Protein AF-A0A7W4CXF9-F1 (afdb_monomer)

Solvent-accessible surface area (backbone atoms only — not comparable to full-atom values): 11452 Å² total; per-residue (Å²): 142,82,79,86,81,83,77,81,76,75,79,69,70,84,74,72,70,95,68,85,70,79,71,81,73,58,68,68,61,53,51,54,50,47,54,51,50,50,52,51,50,52,52,50,52,50,51,53,49,52,55,48,51,52,54,53,52,49,58,63,59,46,56,57,51,54,52,52,54,51,51,53,50,52,55,51,50,52,52,49,52,57,48,49,56,49,50,57,52,62,68,36,71,66,52,47,51,53,50,37,32,75,76,67,67,54,65,61,98,90,58,86,82,84,79,60,64,39,99,85,76,44,72,64,62,96,71,67,80,75,68,74,77,69,90,63,100,62,58,75,69,57,51,58,53,47,53,57,61,54,69,72,47,82,76,78,78,73,70,80,77,80,67,88,81,74,77,78,72,83,79,84,79,90,82,134

pLDDT: mean 70.38, std 14.03, range [43.97, 96.0]

Foldseek 3Di:
DDDDDDDDDPPVVVPPPPDPPPDPDPVVVVVVVVVVVVVVVVVVVVVVVVVVVVVVVVVVVVVVVVVVVVVVVVVVVVVVVVVVVVVVCVPPPVSVVVCCCLPVVDDDVPDDRDFDADPVRHTPDPDDPPPPPQPDPDDPVVSVVVVVVVVPDPPPCPDPPPPVPPPPDDDDDDDD

Structure (mmCIF, N/CA/C/O backbone):
data_AF-A0A7W4CXF9-F1
#
_entry.id   AF-A0A7W4CXF9-F1
#
loop_
_atom_site.group_PDB
_atom_site.id
_atom_site.type_symbol
_atom_site.label_atom_id
_atom_site.label_alt_id
_atom_site.label_comp_id
_atom_site.label_asym_id
_atom_site.label_entity_id
_atom_site.label_seq_id
_atom_site.pdbx_PDB_ins_code
_atom_site.Cartn_x
_atom_site.Cartn_y
_atom_site.Cartn_z
_atom_site.occupancy
_atom_site.B_iso_or_equiv
_atom_site.auth_seq_id
_atom_site.auth_comp_id
_atom_site.auth_asym_id
_atom_site.auth_atom_id
_atom_site.pdbx_PDB_model_num
ATOM 1 N N . MET A 1 1 ? 62.526 65.879 -55.437 1.00 50.28 1 MET A N 1
ATOM 2 C CA . MET A 1 1 ? 62.650 65.053 -56.658 1.00 50.28 1 MET A CA 1
ATOM 3 C C . MET A 1 1 ? 62.923 63.615 -56.250 1.00 50.28 1 MET A C 1
ATOM 5 O O . MET A 1 1 ? 64.025 63.361 -55.798 1.00 50.28 1 MET A O 1
ATOM 9 N N . GLN A 1 2 ? 61.946 62.714 -56.376 1.00 49.94 2 GLN A N 1
ATOM 10 C CA . GLN A 1 2 ? 62.121 61.313 -56.802 1.00 49.94 2 GLN A CA 1
ATOM 11 C C . GLN A 1 2 ? 60.756 60.624 -56.716 1.00 49.94 2 GLN A C 1
ATOM 13 O O . GLN A 1 2 ? 60.152 60.541 -55.652 1.00 49.94 2 GLN A O 1
ATOM 18 N N . ARG A 1 3 ? 60.231 60.215 -57.873 1.00 56.50 3 ARG A N 1
ATOM 19 C CA . ARG A 1 3 ? 59.033 59.379 -57.968 1.00 56.50 3 ARG A CA 1
ATOM 20 C C . ARG A 1 3 ? 59.459 57.933 -57.683 1.00 56.50 3 ARG A C 1
ATOM 22 O O . ARG A 1 3 ? 60.420 57.501 -58.321 1.00 56.50 3 ARG A O 1
ATOM 29 N N . PRO A 1 4 ? 58.785 57.178 -56.801 1.00 59.25 4 PRO A N 1
ATOM 30 C CA . PRO A 1 4 ? 59.005 55.743 -56.725 1.00 59.25 4 PRO A CA 1
ATOM 31 C C . PRO A 1 4 ? 58.493 55.098 -58.018 1.00 59.25 4 PRO A C 1
ATOM 33 O O . PRO A 1 4 ? 57.372 55.337 -58.470 1.00 59.25 4 PRO A O 1
ATOM 36 N N . ARG A 1 5 ? 59.384 54.341 -58.653 1.00 62.62 5 ARG A N 1
ATOM 37 C CA . ARG A 1 5 ? 59.132 53.533 -59.842 1.00 62.62 5 ARG A CA 1
ATOM 38 C C . ARG A 1 5 ? 58.214 52.379 -59.440 1.00 62.62 5 ARG A C 1
ATOM 40 O O . ARG A 1 5 ? 58.549 51.629 -58.533 1.00 62.62 5 ARG A O 1
ATOM 47 N N . VAL A 1 6 ? 57.062 52.278 -60.095 1.00 63.59 6 VAL A N 1
ATOM 48 C CA . VAL A 1 6 ? 56.124 51.163 -59.934 1.00 63.59 6 VAL A CA 1
ATOM 49 C C . VAL A 1 6 ? 56.678 49.987 -60.736 1.00 63.59 6 VAL A C 1
ATOM 51 O O . VAL A 1 6 ? 56.870 50.095 -61.947 1.00 63.59 6 VAL A O 1
ATOM 54 N N . GLU A 1 7 ? 57.006 48.910 -60.038 1.00 70.50 7 GLU A N 1
ATOM 55 C CA . GLU A 1 7 ? 57.426 47.625 -60.596 1.00 70.50 7 GLU A CA 1
ATOM 56 C C . GLU A 1 7 ? 56.169 46.859 -61.050 1.00 70.50 7 GLU A C 1
ATOM 58 O O . GLU A 1 7 ? 55.216 46.771 -60.270 1.00 70.50 7 GLU A O 1
ATOM 63 N N . PRO A 1 8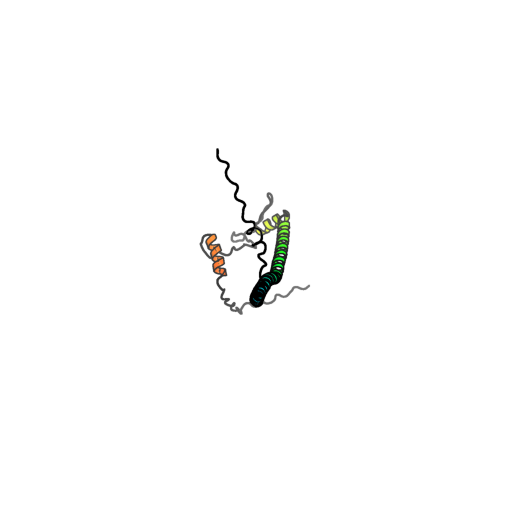 ? 56.089 46.341 -62.289 1.00 67.31 8 PRO A N 1
ATOM 64 C CA . PRO A 1 8 ? 54.993 45.460 -62.667 1.00 67.31 8 PRO A CA 1
ATOM 65 C C . PRO A 1 8 ? 55.194 44.077 -62.030 1.00 67.31 8 PRO A C 1
ATOM 67 O O . PRO A 1 8 ? 56.249 43.461 -62.187 1.00 67.31 8 PRO A O 1
ATOM 70 N N . LEU A 1 9 ? 54.173 43.6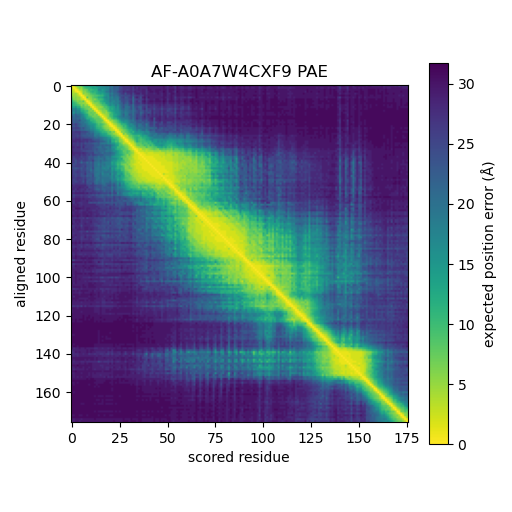06 -61.306 1.00 67.06 9 LEU A N 1
ATOM 71 C CA . LEU A 1 9 ? 54.086 42.243 -60.778 1.00 67.06 9 LEU A CA 1
ATOM 72 C C . LEU A 1 9 ? 54.233 41.220 -61.922 1.00 67.06 9 LEU A C 1
ATOM 74 O O . LEU A 1 9 ? 53.667 41.432 -62.993 1.00 67.06 9 LEU A O 1
ATOM 78 N N . PRO A 1 10 ? 54.931 40.093 -61.714 1.00 63.75 10 PRO A N 1
ATOM 79 C CA . PRO A 1 10 ? 54.904 38.993 -62.664 1.00 63.75 10 PRO A CA 1
ATOM 80 C C . PRO A 1 10 ? 53.506 38.356 -62.690 1.00 63.75 10 PRO A C 1
ATOM 82 O O . PRO A 1 10 ? 53.074 37.714 -61.733 1.00 63.75 10 PRO A O 1
ATOM 85 N N . ASP A 1 11 ? 52.821 38.466 -63.828 1.00 58.62 11 ASP A N 1
ATOM 86 C CA . ASP A 1 11 ? 51.498 37.873 -64.103 1.00 58.62 11 ASP A CA 1
ATOM 87 C C . ASP A 1 11 ? 51.491 36.325 -64.095 1.00 58.62 11 ASP A C 1
ATOM 89 O O . ASP A 1 11 ? 50.481 35.679 -64.388 1.00 58.62 11 ASP A O 1
ATOM 93 N N . THR A 1 12 ? 52.626 35.704 -63.777 1.00 55.69 12 THR A N 1
ATOM 94 C CA . THR A 1 12 ? 52.845 34.258 -63.845 1.00 55.69 12 THR A CA 1
ATOM 95 C C . THR A 1 12 ? 52.386 33.519 -62.587 1.00 55.69 12 THR A C 1
ATOM 97 O O . THR A 1 12 ? 52.139 32.317 -62.650 1.00 55.69 12 THR A O 1
ATOM 100 N N . GLU A 1 13 ? 52.204 34.208 -61.458 1.00 54.50 13 GLU A N 1
ATOM 101 C CA . GLU A 1 13 ? 51.754 33.555 -60.217 1.00 54.50 13 GLU A CA 1
ATOM 102 C C . GLU A 1 13 ? 50.224 33.429 -60.128 1.00 54.50 13 GLU A C 1
ATOM 104 O O . GLU A 1 13 ? 49.706 32.542 -59.451 1.00 54.50 13 GLU A O 1
ATOM 109 N N . ALA A 1 14 ? 49.474 34.238 -60.885 1.00 55.72 14 ALA A N 1
ATOM 110 C CA . ALA A 1 14 ? 48.012 34.270 -60.810 1.00 55.72 14 ALA A CA 1
ATOM 111 C C . ALA A 1 14 ? 47.298 33.137 -61.580 1.00 55.72 14 ALA A C 1
ATOM 113 O O . ALA A 1 14 ? 46.085 32.981 -61.446 1.00 55.72 14 ALA A O 1
ATOM 114 N N . LYS A 1 15 ? 48.009 32.327 -62.380 1.00 55.50 15 LYS A N 1
ATOM 115 C CA . LYS A 1 15 ? 47.400 31.234 -63.173 1.00 55.50 15 LYS A CA 1
ATOM 116 C C . LYS A 1 15 ? 47.829 29.819 -62.780 1.00 55.50 15 LYS A C 1
ATOM 118 O O . LYS A 1 15 ? 47.328 28.868 -63.371 1.00 55.50 15 LYS A O 1
ATOM 123 N N . ALA A 1 16 ? 48.710 29.653 -61.793 1.00 57.25 16 ALA A N 1
ATOM 124 C CA . ALA A 1 16 ? 49.376 28.370 -61.551 1.00 57.25 16 ALA A CA 1
ATOM 125 C C . ALA A 1 16 ? 48.896 27.557 -60.330 1.00 57.25 16 ALA A C 1
ATOM 127 O O . ALA A 1 16 ? 49.413 26.463 -60.130 1.00 57.25 16 ALA A O 1
ATOM 128 N N . ALA A 1 17 ? 47.928 28.007 -59.521 1.00 52.03 17 ALA A N 1
ATOM 129 C CA . ALA A 1 17 ? 47.516 27.213 -58.345 1.00 52.03 17 ALA A CA 1
ATOM 130 C C . ALA A 1 17 ? 46.015 27.210 -58.002 1.00 52.03 17 ALA A C 1
ATOM 132 O O . ALA A 1 17 ? 45.620 26.628 -56.991 1.00 52.03 17 ALA A O 1
ATOM 133 N N . LEU A 1 18 ? 45.155 27.780 -58.852 1.00 59.31 18 LEU A N 1
ATOM 134 C CA . LEU A 1 18 ? 43.719 27.477 -58.835 1.00 59.31 18 LEU A CA 1
ATOM 135 C C . LEU A 1 18 ? 43.474 26.119 -59.513 1.00 59.31 18 LEU A C 1
ATOM 137 O O . LEU A 1 18 ? 43.062 26.081 -60.662 1.00 59.31 18 LEU A O 1
ATOM 141 N N . ASP A 1 19 ? 43.792 25.026 -58.816 1.00 62.03 19 ASP A N 1
ATOM 142 C CA . ASP A 1 19 ? 43.036 23.760 -58.833 1.00 62.03 19 ASP A CA 1
ATOM 143 C C . ASP A 1 19 ? 43.779 22.701 -57.993 1.00 62.03 19 ASP A C 1
ATOM 145 O O . ASP A 1 19 ? 44.586 21.926 -58.518 1.00 62.03 19 ASP A O 1
ATOM 149 N N . PRO A 1 20 ? 43.519 22.568 -56.682 1.00 60.41 20 PRO A N 1
ATOM 150 C CA . PRO A 1 20 ? 43.751 21.292 -56.034 1.00 60.41 20 PRO A CA 1
ATOM 151 C C . PRO A 1 20 ? 42.617 20.358 -56.468 1.00 60.41 20 PRO A C 1
ATOM 153 O O . PRO A 1 20 ? 41.659 20.146 -55.729 1.00 60.41 20 PRO A O 1
ATOM 156 N N . LYS A 1 21 ? 42.700 19.789 -57.677 1.00 62.78 21 LYS A N 1
ATOM 157 C CA . LYS A 1 21 ? 41.840 18.661 -58.045 1.00 62.78 21 LYS A CA 1
ATOM 158 C C . LYS A 1 21 ? 42.163 17.537 -57.059 1.00 62.78 21 LYS A C 1
ATOM 160 O O . LYS A 1 21 ? 43.287 17.031 -57.104 1.00 62.78 21 LYS A O 1
ATOM 165 N N . PRO A 1 22 ? 41.247 17.128 -56.159 1.00 62.00 22 PRO A N 1
ATOM 166 C CA . PRO A 1 22 ? 41.538 16.016 -55.275 1.00 62.00 22 PRO A CA 1
ATOM 167 C C . PRO A 1 22 ? 41.744 14.792 -56.164 1.00 62.00 22 PRO A C 1
ATOM 169 O O . PRO A 1 22 ? 40.830 14.352 -56.868 1.00 62.00 22 PRO A O 1
ATOM 172 N N . GLY A 1 23 ? 42.976 14.285 -56.189 1.00 68.69 23 GLY A N 1
ATOM 173 C CA . GLY A 1 23 ? 43.296 13.063 -56.908 1.00 68.69 23 GLY A CA 1
ATOM 174 C C . GLY A 1 23 ? 42.334 11.960 -56.459 1.00 68.69 23 GLY A C 1
ATOM 175 O O . GLY A 1 23 ? 42.036 11.863 -55.263 1.00 68.69 23 GLY A O 1
ATOM 176 N N . PRO A 1 24 ? 41.789 11.145 -57.378 1.00 64.75 24 PRO A N 1
ATOM 177 C CA . PRO A 1 24 ? 40.937 10.038 -56.986 1.00 64.75 24 PRO A CA 1
ATOM 178 C C . PRO A 1 24 ? 41.747 9.125 -56.068 1.00 64.75 24 PRO A C 1
ATOM 180 O O . PRO A 1 24 ? 42.746 8.540 -56.484 1.00 64.75 24 PRO A O 1
ATOM 183 N N . LEU A 1 25 ? 41.320 9.044 -54.806 1.00 63.12 25 LEU A N 1
ATOM 184 C CA . LEU A 1 25 ? 41.929 8.172 -53.809 1.00 63.12 25 LEU A CA 1
ATOM 185 C C . LEU A 1 25 ? 42.092 6.764 -54.408 1.00 63.12 25 LEU A C 1
ATOM 187 O O . LEU A 1 25 ? 41.139 6.259 -55.022 1.00 63.12 25 LEU A O 1
ATOM 191 N N . PRO A 1 26 ? 43.260 6.119 -54.248 1.00 67.25 26 PRO A N 1
ATOM 192 C CA . PRO A 1 26 ? 43.494 4.792 -54.794 1.00 67.25 26 PRO A CA 1
ATOM 193 C C . PRO A 1 26 ? 42.403 3.843 -54.287 1.00 67.25 26 PRO A C 1
ATOM 195 O O . PRO A 1 26 ? 42.086 3.815 -53.097 1.00 67.25 26 PRO A O 1
ATOM 198 N N . ARG A 1 27 ? 41.794 3.070 -55.196 1.00 60.72 27 ARG A N 1
ATOM 199 C CA . ARG A 1 27 ? 40.633 2.201 -54.904 1.00 60.72 27 ARG A CA 1
ATOM 200 C C . ARG A 1 27 ? 40.867 1.259 -53.710 1.00 60.72 27 ARG A C 1
ATOM 202 O O . ARG A 1 27 ? 39.919 0.952 -52.993 1.00 60.72 27 ARG A O 1
ATOM 209 N N . ALA A 1 28 ? 42.120 0.891 -53.441 1.00 60.31 28 ALA A N 1
ATOM 210 C CA . ALA A 1 28 ? 42.521 0.116 -52.268 1.00 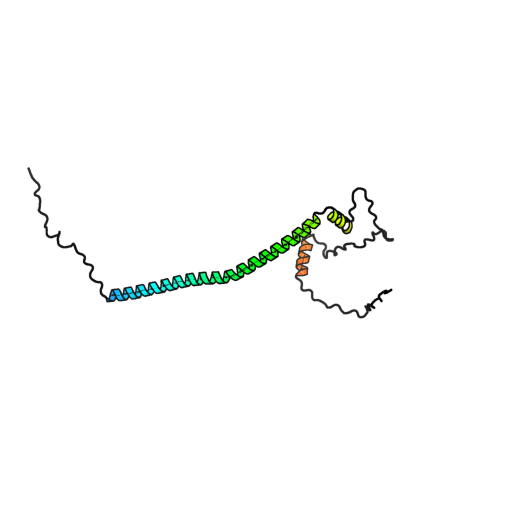60.31 28 ALA A CA 1
ATOM 211 C C . ALA A 1 28 ? 42.214 0.821 -50.926 1.00 60.31 28 ALA A C 1
ATOM 213 O O . ALA A 1 28 ? 41.713 0.183 -50.005 1.00 60.31 28 ALA A O 1
ATOM 214 N N . GLN A 1 29 ? 42.404 2.144 -50.819 1.00 59.03 29 GLN A N 1
ATOM 215 C CA . GLN A 1 29 ? 42.057 2.920 -49.614 1.00 59.03 29 GLN A CA 1
ATOM 216 C C . GLN A 1 29 ? 40.536 3.070 -49.429 1.00 59.03 29 GLN A C 1
ATOM 218 O O . GLN A 1 29 ? 40.041 3.148 -48.301 1.00 59.03 29 GLN A O 1
ATOM 223 N N . ARG A 1 30 ? 39.760 3.055 -50.523 1.00 57.72 30 ARG A N 1
ATOM 224 C CA . ARG A 1 30 ? 38.289 3.012 -50.448 1.00 57.72 30 ARG A CA 1
ATOM 225 C C . ARG A 1 30 ? 37.776 1.664 -49.945 1.00 57.72 30 ARG A C 1
ATOM 227 O O . ARG A 1 30 ? 36.823 1.650 -49.180 1.00 57.72 30 ARG A O 1
ATOM 234 N N . ALA A 1 31 ? 38.415 0.555 -50.318 1.00 60.00 31 ALA A N 1
ATOM 235 C CA . ALA A 1 31 ? 38.056 -0.768 -49.805 1.00 60.00 31 ALA A CA 1
ATOM 236 C C . ALA A 1 31 ? 38.363 -0.899 -48.302 1.00 60.00 31 ALA A C 1
ATOM 238 O O . ALA A 1 31 ? 37.505 -1.332 -47.545 1.00 60.00 31 ALA A O 1
ATOM 239 N N . LEU A 1 32 ? 39.529 -0.423 -47.849 1.00 63.00 32 LEU A N 1
ATOM 240 C CA . LEU A 1 32 ? 39.882 -0.380 -46.420 1.00 63.00 32 LEU A CA 1
ATOM 241 C C . LEU A 1 32 ? 38.924 0.501 -45.602 1.00 63.00 32 LEU A C 1
ATOM 243 O O . LEU A 1 32 ? 38.476 0.099 -44.529 1.00 63.00 32 LEU A O 1
ATOM 247 N N . SER A 1 33 ? 38.549 1.675 -46.120 1.00 66.88 33 SER A N 1
ATOM 248 C CA . SER A 1 33 ? 37.562 2.538 -45.454 1.00 66.88 33 SER A CA 1
ATOM 249 C C . SER A 1 33 ? 36.135 1.987 -45.530 1.00 66.88 33 SER A C 1
ATOM 251 O O . SER A 1 33 ? 35.353 2.237 -44.617 1.00 66.88 33 SER A O 1
ATOM 253 N N . ALA A 1 34 ? 35.788 1.200 -46.553 1.00 74.25 34 ALA A N 1
ATOM 254 C CA . ALA A 1 34 ? 34.517 0.482 -46.620 1.00 74.25 34 ALA A CA 1
ATOM 255 C C . ALA A 1 34 ? 34.444 -0.638 -45.571 1.00 74.25 34 ALA A C 1
ATOM 257 O O . ALA A 1 34 ? 33.444 -0.720 -44.862 1.00 74.25 34 ALA A O 1
ATOM 258 N N . THR A 1 35 ? 35.506 -1.433 -45.397 1.00 82.81 35 THR A N 1
ATOM 259 C CA . THR A 1 35 ? 35.583 -2.458 -44.341 1.00 82.81 35 THR A CA 1
ATOM 260 C C . THR A 1 35 ? 35.525 -1.829 -42.948 1.00 82.81 35 THR A C 1
ATOM 262 O O . THR A 1 35 ? 34.804 -2.317 -42.082 1.00 82.81 35 THR A O 1
ATOM 265 N N . TRP A 1 36 ? 36.206 -0.696 -42.741 1.00 85.12 36 TRP A N 1
ATOM 266 C CA . TRP A 1 36 ? 36.144 0.056 -41.483 1.00 85.12 36 TRP A CA 1
ATOM 267 C C . TRP A 1 36 ? 34.749 0.639 -41.210 1.00 85.12 36 TRP A C 1
ATOM 269 O O . TRP A 1 36 ? 34.238 0.545 -40.098 1.00 85.12 36 TRP A O 1
ATOM 279 N N . ARG A 1 37 ? 34.085 1.193 -42.233 1.00 87.81 37 ARG A N 1
ATOM 280 C CA . ARG A 1 37 ? 32.699 1.679 -42.129 1.00 87.81 37 ARG A CA 1
ATOM 281 C C . ARG A 1 37 ? 31.720 0.551 -41.828 1.00 87.81 37 ARG A C 1
ATOM 283 O O . ARG A 1 37 ? 30.840 0.753 -41.003 1.00 87.81 37 ARG A O 1
ATOM 290 N N . LEU A 1 38 ? 31.884 -0.615 -42.453 1.00 92.44 38 LEU A N 1
ATOM 291 C CA . LEU A 1 38 ? 31.071 -1.800 -42.180 1.00 92.44 38 LEU A CA 1
ATOM 292 C C . LEU A 1 38 ? 31.254 -2.267 -40.731 1.00 92.44 38 LEU A C 1
ATOM 294 O O . LEU A 1 38 ? 30.266 -2.535 -40.055 1.00 92.44 38 LEU A O 1
ATOM 298 N N . ALA A 1 39 ? 32.497 -2.299 -40.240 1.00 93.25 39 ALA A N 1
ATOM 299 C CA . ALA A 1 39 ? 32.800 -2.649 -38.855 1.00 93.25 39 ALA A CA 1
ATOM 300 C C . ALA A 1 39 ? 32.135 -1.679 -37.865 1.00 93.25 39 ALA A C 1
ATOM 302 O O . ALA A 1 39 ? 31.476 -2.125 -36.928 1.00 93.25 39 ALA A O 1
ATOM 303 N N . ILE A 1 40 ? 32.222 -0.365 -38.107 1.00 92.75 40 ILE A N 1
ATOM 304 C CA . ILE A 1 40 ? 31.519 0.642 -37.295 1.00 92.75 40 ILE A CA 1
ATOM 305 C C . ILE A 1 40 ? 30.004 0.417 -37.343 1.00 92.75 40 ILE A C 1
ATOM 307 O O . ILE A 1 40 ? 29.358 0.439 -36.301 1.00 92.75 40 ILE A O 1
ATOM 311 N N . LEU A 1 41 ? 29.431 0.174 -38.524 1.00 95.50 41 LEU A N 1
ATOM 312 C CA . LEU A 1 41 ? 27.993 -0.063 -38.683 1.00 95.50 41 LEU A CA 1
ATOM 313 C C . LEU A 1 41 ? 27.534 -1.277 -37.868 1.00 95.50 41 LEU A C 1
ATOM 315 O O . LEU A 1 41 ? 26.517 -1.209 -37.187 1.00 95.50 41 LEU A O 1
ATOM 319 N N . LEU A 1 42 ? 28.315 -2.357 -37.886 1.00 95.81 42 LEU A N 1
ATOM 320 C CA . LEU A 1 42 ? 28.040 -3.568 -37.117 1.00 95.81 42 LEU A CA 1
ATOM 321 C C . LEU A 1 42 ? 28.078 -3.297 -35.608 1.00 95.81 42 LEU A C 1
ATOM 323 O O . LEU A 1 42 ? 27.178 -3.721 -34.890 1.00 95.81 42 LEU A O 1
ATOM 327 N N . VAL A 1 43 ? 29.070 -2.536 -35.138 1.00 95.44 43 VAL A N 1
ATOM 328 C CA . VAL A 1 43 ? 29.166 -2.118 -33.730 1.00 95.44 43 VAL A CA 1
ATOM 329 C C . VAL A 1 43 ? 27.985 -1.232 -33.333 1.00 95.44 43 VAL A C 1
ATOM 331 O O . VAL A 1 43 ? 27.419 -1.425 -32.261 1.00 95.44 43 VAL A O 1
ATOM 334 N N . VAL A 1 44 ? 27.567 -0.300 -34.192 1.00 95.62 44 VAL A N 1
ATOM 335 C CA . VAL A 1 44 ? 26.403 0.564 -33.938 1.00 95.62 44 VAL A CA 1
ATOM 336 C C . VAL A 1 44 ? 25.121 -0.263 -33.864 1.00 95.62 44 VAL A C 1
ATOM 338 O O . VAL A 1 44 ? 24.360 -0.109 -32.915 1.00 95.62 44 VAL A O 1
ATOM 341 N N . VAL A 1 45 ? 24.894 -1.175 -34.814 1.00 96.00 45 VAL A N 1
ATOM 342 C CA . VAL A 1 45 ? 23.722 -2.066 -34.811 1.00 96.00 45 VAL A CA 1
ATOM 343 C C . VAL A 1 45 ? 23.724 -2.967 -33.576 1.00 96.00 45 VAL A C 1
ATOM 345 O O . VAL A 1 45 ? 22.689 -3.106 -32.928 1.00 96.00 45 VAL A O 1
ATOM 348 N N . ALA A 1 46 ? 24.877 -3.525 -33.201 1.00 94.19 46 ALA A N 1
ATOM 349 C CA . ALA A 1 46 ? 25.017 -4.310 -31.979 1.00 94.19 46 ALA A CA 1
ATOM 350 C C . ALA A 1 46 ? 24.736 -3.466 -30.723 1.00 94.19 46 ALA A C 1
ATOM 352 O O . ALA A 1 46 ? 24.027 -3.920 -29.828 1.00 94.19 46 ALA A O 1
ATOM 353 N N . GLY A 1 47 ? 25.220 -2.222 -30.675 1.00 95.25 47 GLY A N 1
ATOM 354 C CA . GLY A 1 47 ? 24.947 -1.280 -29.590 1.00 95.25 47 GLY A CA 1
ATOM 355 C C . GLY A 1 47 ? 23.460 -0.946 -29.460 1.00 95.25 47 GLY A C 1
ATOM 356 O O . GLY A 1 47 ? 22.899 -1.054 -28.372 1.00 95.25 47 GLY A O 1
ATOM 357 N N . VAL A 1 48 ? 22.791 -0.618 -30.571 1.00 94.88 48 VAL A N 1
ATOM 358 C CA . VAL A 1 48 ? 21.336 -0.381 -30.599 1.00 94.88 48 VAL A CA 1
ATOM 359 C C . VAL A 1 48 ? 20.575 -1.636 -30.171 1.00 94.88 48 VAL A C 1
ATOM 361 O O . VAL A 1 48 ? 19.643 -1.543 -29.374 1.00 94.88 48 VAL A O 1
ATOM 364 N N . GLY A 1 49 ? 21.000 -2.811 -30.639 1.00 93.62 49 GLY A N 1
ATOM 365 C CA . GLY A 1 49 ? 20.431 -4.096 -30.247 1.00 93.62 49 GLY A CA 1
ATOM 366 C C . GLY A 1 49 ? 20.541 -4.360 -28.745 1.00 93.62 49 GLY A C 1
ATOM 367 O O . GLY A 1 49 ? 19.561 -4.776 -28.139 1.00 93.62 49 GLY A O 1
ATOM 368 N N . LEU A 1 50 ? 21.686 -4.063 -28.122 1.00 91.69 50 LEU A N 1
ATOM 369 C CA . LEU A 1 50 ? 21.879 -4.204 -26.673 1.00 91.69 50 LEU A CA 1
ATOM 370 C C . LEU A 1 50 ? 21.001 -3.235 -25.869 1.00 91.69 50 LEU A C 1
ATOM 372 O O . LEU A 1 50 ? 20.414 -3.639 -24.865 1.00 91.69 50 LEU A O 1
ATOM 376 N N . VAL A 1 51 ? 20.861 -1.985 -26.322 1.00 89.56 51 VAL A N 1
ATOM 377 C CA . VAL A 1 51 ? 19.973 -0.992 -25.689 1.00 89.56 51 VAL A CA 1
ATOM 378 C C . VAL A 1 51 ? 18.510 -1.439 -25.771 1.00 89.56 51 VAL A C 1
ATOM 380 O O . VAL A 1 51 ? 17.802 -1.422 -24.761 1.00 89.56 51 VAL A O 1
ATOM 383 N N . LEU A 1 52 ? 18.063 -1.907 -26.941 1.00 85.25 52 LEU A N 1
ATOM 384 C CA . LEU A 1 52 ? 16.713 -2.448 -27.117 1.00 85.25 52 LEU A CA 1
ATOM 385 C C . LEU A 1 52 ? 16.500 -3.734 -26.315 1.00 85.25 52 LEU A C 1
ATOM 387 O O . LEU A 1 52 ? 15.461 -3.881 -25.685 1.00 85.25 52 LEU A O 1
ATOM 391 N N . ALA A 1 53 ? 17.472 -4.646 -26.291 1.00 82.56 53 ALA A N 1
ATOM 392 C CA . ALA A 1 53 ? 17.387 -5.888 -25.528 1.00 82.56 53 ALA A CA 1
ATOM 393 C C . ALA A 1 53 ? 17.262 -5.619 -24.022 1.00 82.56 53 ALA A C 1
ATOM 395 O O . ALA A 1 53 ? 16.461 -6.265 -23.345 1.00 82.56 53 ALA A O 1
ATOM 396 N N . HIS A 1 54 ? 18.000 -4.636 -23.497 1.00 78.44 54 HIS A N 1
ATOM 397 C CA . HIS A 1 54 ? 17.855 -4.204 -22.110 1.00 78.44 54 HIS A CA 1
ATOM 398 C C . HIS A 1 54 ? 16.462 -3.610 -21.846 1.00 78.44 54 HIS A C 1
ATOM 400 O O . HIS A 1 54 ? 15.797 -4.015 -20.895 1.00 78.44 54 HIS A O 1
ATOM 406 N N . SER A 1 55 ? 15.981 -2.721 -22.719 1.00 75.69 55 SER A N 1
ATOM 407 C CA . SER A 1 55 ? 14.656 -2.098 -22.591 1.00 75.69 55 SER A CA 1
ATOM 408 C C . SER A 1 55 ? 13.508 -3.115 -22.666 1.00 75.69 55 SER A C 1
ATOM 410 O O . SER A 1 55 ? 12.608 -3.098 -21.827 1.00 75.69 55 SER A O 1
ATOM 412 N N . LEU A 1 56 ? 13.577 -4.064 -23.603 1.00 67.62 56 LEU A N 1
ATOM 413 C CA . LEU A 1 56 ? 12.606 -5.151 -23.734 1.00 67.62 56 LEU A CA 1
ATOM 414 C C . LEU A 1 56 ? 12.609 -6.056 -22.495 1.00 67.62 56 LEU A C 1
ATOM 416 O O . LEU A 1 56 ? 11.545 -6.442 -22.018 1.00 67.62 56 LEU A O 1
ATOM 420 N N . ARG A 1 57 ? 13.786 -6.356 -21.925 1.00 69.50 57 ARG A N 1
ATOM 421 C CA . ARG A 1 57 ? 13.900 -7.156 -20.694 1.00 69.50 57 ARG A CA 1
ATOM 422 C C . ARG A 1 57 ? 13.225 -6.478 -19.497 1.00 69.50 57 ARG A C 1
ATOM 424 O O . ARG A 1 57 ? 12.560 -7.163 -18.724 1.00 69.50 57 ARG A O 1
ATOM 431 N N . VAL A 1 58 ? 13.362 -5.157 -19.360 1.00 62.66 58 VAL A N 1
ATOM 432 C CA . VAL A 1 58 ? 12.681 -4.375 -18.310 1.00 62.66 58 VAL A CA 1
ATOM 433 C C . VAL A 1 58 ? 11.162 -4.419 -18.492 1.00 62.66 58 VAL A C 1
ATOM 435 O O . VAL A 1 58 ? 10.435 -4.602 -17.519 1.00 62.66 58 VAL A O 1
ATOM 438 N N . TYR A 1 59 ? 10.683 -4.355 -19.736 1.00 61.59 59 TYR A N 1
ATOM 439 C CA . TYR A 1 59 ? 9.253 -4.401 -20.043 1.00 61.59 59 TYR A CA 1
ATOM 440 C C . TYR A 1 59 ? 8.596 -5.729 -19.625 1.00 61.59 59 TYR A C 1
ATOM 442 O O . TYR A 1 59 ? 7.494 -5.738 -19.078 1.00 61.59 59 TYR A O 1
ATOM 450 N N . PHE A 1 60 ? 9.288 -6.858 -19.821 1.00 61.56 60 PHE A N 1
ATOM 451 C CA . PHE A 1 60 ? 8.783 -8.165 -19.387 1.00 61.56 60 PHE A CA 1
ATOM 452 C C . PHE A 1 60 ? 8.850 -8.352 -17.863 1.00 61.56 60 PHE A C 1
ATOM 454 O O . PHE A 1 60 ? 7.914 -8.911 -17.289 1.00 61.56 60 PHE A O 1
ATOM 461 N N . ALA A 1 61 ? 9.889 -7.838 -17.195 1.00 60.47 61 ALA A N 1
ATOM 462 C CA . ALA A 1 61 ? 10.026 -7.920 -15.737 1.00 60.47 61 ALA A CA 1
ATOM 463 C C . ALA A 1 61 ? 8.995 -7.057 -14.979 1.00 60.47 61 ALA A C 1
ATOM 465 O O . ALA A 1 61 ? 8.477 -7.485 -13.950 1.00 60.47 61 ALA A O 1
ATOM 466 N N . GLN A 1 62 ? 8.620 -5.889 -15.515 1.00 53.91 62 GLN A N 1
ATOM 467 C CA . GLN A 1 62 ? 7.653 -4.989 -14.871 1.00 53.91 62 GLN A CA 1
ATOM 468 C C . GLN A 1 62 ? 6.214 -5.519 -14.856 1.00 53.91 62 GLN A C 1
ATOM 470 O O . GLN A 1 62 ? 5.418 -5.109 -14.015 1.00 53.91 62 GLN A O 1
ATOM 475 N N . SER A 1 63 ? 5.850 -6.434 -15.757 1.00 61.78 63 SER A N 1
ATOM 476 C CA . SER A 1 63 ? 4.475 -6.947 -15.826 1.00 61.78 63 SER A CA 1
ATOM 477 C C . SER A 1 63 ? 4.058 -7.725 -14.568 1.00 61.78 63 SER A C 1
ATOM 479 O O . SER A 1 63 ? 2.927 -7.583 -14.103 1.00 61.78 63 SER A O 1
ATOM 481 N N . GLN A 1 64 ? 4.983 -8.488 -13.977 1.00 58.78 64 GLN A N 1
ATOM 482 C CA . GLN A 1 64 ? 4.731 -9.241 -12.744 1.00 58.78 64 GLN A CA 1
ATOM 483 C C . GLN A 1 64 ? 4.729 -8.333 -11.513 1.00 58.78 64 GLN A C 1
ATOM 485 O O . GLN A 1 64 ? 3.903 -8.506 -10.622 1.00 58.78 64 GLN A O 1
ATOM 490 N N . GLU A 1 65 ? 5.593 -7.320 -11.498 1.00 60.94 65 GLU A N 1
ATOM 491 C CA . GLU A 1 65 ? 5.659 -6.340 -10.414 1.00 60.94 65 GLU A CA 1
ATOM 492 C C . GLU A 1 65 ? 4.391 -5.471 -10.365 1.00 60.94 65 GLU A C 1
ATOM 494 O O . GLU A 1 65 ? 3.834 -5.242 -9.296 1.00 60.94 65 GLU A O 1
ATOM 499 N N . ILE A 1 66 ? 3.842 -5.085 -11.524 1.00 68.44 66 ILE A N 1
ATOM 500 C CA . ILE A 1 66 ? 2.565 -4.358 -11.601 1.00 68.44 66 ILE A CA 1
ATOM 501 C C . ILE A 1 66 ? 1.399 -5.224 -11.106 1.00 68.44 66 ILE A C 1
ATOM 503 O O . ILE A 1 66 ? 0.496 -4.704 -10.450 1.00 68.44 66 ILE A O 1
ATOM 507 N N . ALA A 1 67 ? 1.391 -6.524 -11.412 1.00 71.00 67 ALA A N 1
ATOM 508 C CA . ALA A 1 67 ? 0.351 -7.432 -10.934 1.00 71.00 67 ALA A CA 1
ATOM 509 C C . ALA A 1 67 ? 0.420 -7.619 -9.409 1.00 71.00 67 ALA A C 1
ATOM 511 O O . ALA A 1 67 ? -0.609 -7.514 -8.742 1.00 71.00 67 ALA A O 1
ATOM 512 N N . ALA A 1 68 ? 1.623 -7.813 -8.862 1.00 71.69 68 ALA A N 1
ATOM 513 C CA . ALA A 1 68 ? 1.846 -7.937 -7.424 1.00 71.69 68 ALA A CA 1
ATOM 514 C C . ALA A 1 68 ? 1.447 -6.656 -6.669 1.00 71.69 68 ALA A C 1
ATOM 516 O O . ALA A 1 68 ? 0.641 -6.713 -5.746 1.00 71.69 68 ALA A O 1
ATOM 517 N N . VAL A 1 69 ? 1.901 -5.483 -7.126 1.00 76.38 69 VAL A N 1
ATOM 518 C CA . VAL A 1 69 ? 1.562 -4.194 -6.496 1.00 76.38 69 VAL A CA 1
ATOM 519 C C . VAL A 1 69 ? 0.057 -3.913 -6.556 1.00 76.38 69 VAL A C 1
ATOM 521 O O . VAL A 1 69 ? -0.516 -3.391 -5.603 1.00 76.38 69 VAL A O 1
ATOM 524 N N . ARG A 1 70 ? -0.624 -4.273 -7.651 1.00 76.75 70 ARG A N 1
ATOM 525 C CA . ARG A 1 70 ? -2.088 -4.130 -7.747 1.00 76.75 70 ARG A CA 1
ATOM 526 C C . ARG A 1 70 ? -2.830 -5.063 -6.790 1.00 76.75 70 ARG A C 1
ATOM 528 O O . ARG A 1 70 ? -3.829 -4.636 -6.217 1.00 76.75 70 ARG A O 1
ATOM 535 N N . ALA A 1 71 ? -2.353 -6.295 -6.614 1.00 80.12 71 ALA A N 1
ATOM 536 C CA . ALA A 1 71 ? -2.923 -7.231 -5.649 1.00 80.12 71 ALA A CA 1
ATOM 537 C C . ALA A 1 71 ? -2.767 -6.711 -4.210 1.00 80.12 71 ALA A C 1
ATOM 539 O O . ALA A 1 71 ? -3.732 -6.720 -3.450 1.00 80.12 71 ALA A O 1
ATOM 540 N N . ASP A 1 72 ? -1.601 -6.151 -3.875 1.00 75.69 72 ASP A N 1
ATOM 541 C CA . ASP A 1 72 ? -1.352 -5.539 -2.566 1.00 75.69 72 ASP A CA 1
ATOM 542 C C . ASP A 1 72 ? -2.262 -4.334 -2.296 1.00 75.69 72 ASP A C 1
ATOM 544 O O . ASP A 1 72 ? -2.743 -4.156 -1.176 1.00 75.69 72 ASP A O 1
ATOM 548 N N . ILE A 1 73 ? -2.523 -3.501 -3.310 1.00 85.81 73 ILE A N 1
ATOM 549 C CA . ILE A 1 73 ? -3.460 -2.373 -3.194 1.00 85.81 73 ILE A CA 1
ATOM 550 C C . ILE A 1 73 ? -4.875 -2.881 -2.904 1.00 85.81 73 ILE A C 1
ATOM 552 O O . ILE A 1 73 ? -5.525 -2.346 -2.009 1.00 85.81 73 ILE A O 1
ATOM 556 N N . ALA A 1 74 ? -5.341 -3.905 -3.624 1.00 86.56 74 ALA A N 1
ATOM 557 C CA . ALA A 1 74 ? -6.674 -4.468 -3.418 1.00 86.56 74 ALA A CA 1
ATOM 558 C C . ALA A 1 74 ? -6.834 -5.036 -1.998 1.00 86.56 74 ALA A C 1
ATOM 560 O O . ALA A 1 74 ? -7.795 -4.709 -1.306 1.00 86.56 74 ALA A O 1
ATOM 561 N N . LEU A 1 75 ? -5.842 -5.796 -1.527 1.00 88.38 75 LEU A N 1
ATOM 562 C CA . LEU A 1 75 ? -5.841 -6.390 -0.190 1.00 88.38 75 LEU A CA 1
ATOM 563 C C . LEU A 1 75 ? -5.824 -5.304 0.904 1.00 88.38 75 LEU A C 1
ATOM 565 O O . LEU A 1 75 ? -6.572 -5.367 1.877 1.00 88.38 75 LEU A O 1
ATOM 569 N N . LYS A 1 76 ? -5.019 -4.249 0.731 1.00 84.19 76 LYS A N 1
ATOM 570 C CA . LYS A 1 76 ? -4.994 -3.107 1.663 1.00 84.19 76 LYS A CA 1
ATOM 571 C C . LYS A 1 76 ? -6.316 -2.338 1.686 1.00 84.19 76 LYS A C 1
ATOM 573 O O . LYS A 1 76 ? -6.719 -1.884 2.751 1.00 84.19 76 LYS A O 1
ATOM 578 N N . GLN A 1 77 ? -6.981 -2.176 0.543 1.00 87.94 77 GLN A N 1
ATOM 579 C CA . GLN A 1 77 ? -8.286 -1.512 0.472 1.00 87.94 77 GLN A CA 1
ATOM 580 C C . GLN A 1 77 ? -9.373 -2.312 1.195 1.00 87.94 77 GLN A C 1
ATOM 582 O O . GLN A 1 77 ? -10.157 -1.721 1.932 1.00 87.94 77 GLN A O 1
ATOM 587 N N . GLU A 1 78 ? -9.377 -3.637 1.048 1.00 89.62 78 GLU A N 1
ATOM 588 C CA . GLU A 1 78 ? -10.286 -4.527 1.781 1.00 89.62 78 GLU A CA 1
ATOM 589 C C . GLU A 1 78 ? -10.078 -4.413 3.299 1.00 89.62 78 GLU A C 1
ATOM 591 O O . GLU A 1 78 ? -11.035 -4.218 4.045 1.00 89.62 78 GLU A O 1
ATOM 596 N N . GLN A 1 79 ? -8.822 -4.405 3.760 1.00 87.00 79 GLN A N 1
ATOM 597 C CA . GLN A 1 79 ? -8.517 -4.193 5.179 1.00 87.00 79 GLN A CA 1
ATOM 598 C C . GLN A 1 79 ? -9.019 -2.838 5.692 1.00 87.00 79 GLN A C 1
ATOM 600 O O . GLN A 1 79 ? -9.531 -2.759 6.806 1.00 87.00 79 GLN A O 1
ATOM 605 N N . ILE A 1 80 ? -8.864 -1.768 4.906 1.00 88.06 80 ILE A N 1
ATOM 606 C CA . ILE A 1 80 ? -9.352 -0.437 5.291 1.00 88.06 80 ILE A CA 1
ATOM 607 C C . ILE A 1 80 ? -10.874 -0.460 5.445 1.00 88.06 80 ILE A C 1
ATOM 609 O O . ILE A 1 80 ? -11.362 -0.004 6.475 1.00 88.06 80 ILE A O 1
ATOM 613 N N . ALA A 1 81 ? -11.602 -1.048 4.492 1.00 89.06 81 ALA A N 1
ATOM 614 C CA . ALA A 1 81 ? -13.059 -1.159 4.565 1.00 89.06 81 ALA A CA 1
ATOM 615 C C . ALA A 1 81 ? -13.512 -1.926 5.822 1.00 89.06 81 ALA A C 1
ATOM 617 O O . ALA A 1 81 ? -14.353 -1.445 6.579 1.00 89.06 81 ALA A O 1
ATOM 618 N N . ASP A 1 82 ? -12.875 -3.061 6.121 1.00 89.25 82 ASP A N 1
ATOM 619 C CA . ASP A 1 82 ? -13.153 -3.844 7.330 1.00 89.25 82 ASP A CA 1
ATOM 620 C C . ASP A 1 82 ? -12.902 -3.058 8.626 1.00 89.25 82 ASP A C 1
ATOM 622 O O . ASP A 1 82 ? -13.612 -3.223 9.629 1.00 89.25 82 ASP A O 1
ATOM 626 N N . LEU A 1 83 ? -11.839 -2.248 8.654 1.00 85.69 83 LEU A N 1
ATOM 627 C CA . LEU A 1 83 ? -11.495 -1.415 9.804 1.00 85.69 83 LEU A CA 1
ATOM 628 C C . LEU A 1 83 ? -12.464 -0.238 9.952 1.00 85.69 83 LEU A C 1
ATOM 630 O O . LEU A 1 83 ? -12.866 0.065 11.077 1.00 85.69 83 LEU A O 1
ATOM 634 N N . GLU A 1 84 ? -12.871 0.389 8.852 1.00 85.00 84 GLU A N 1
ATOM 635 C CA . GLU A 1 84 ? -13.875 1.454 8.834 1.00 85.00 84 GLU A CA 1
ATOM 636 C C . GLU A 1 84 ? -15.238 0.940 9.311 1.00 85.00 84 GLU A C 1
ATOM 638 O O . GLU A 1 84 ? -15.868 1.572 10.157 1.00 85.00 84 GLU A O 1
ATOM 643 N N . ASP A 1 85 ? -15.649 -0.258 8.894 1.00 87.25 85 ASP A N 1
ATOM 644 C CA . ASP A 1 85 ? -16.880 -0.903 9.364 1.00 87.25 85 ASP A CA 1
ATOM 645 C C . ASP A 1 85 ? -16.838 -1.246 10.854 1.00 87.25 85 ASP A C 1
ATOM 647 O O . ASP A 1 85 ? -17.847 -1.175 11.567 1.00 87.25 85 ASP A O 1
ATOM 651 N N . LYS A 1 86 ? -15.668 -1.632 11.371 1.00 80.81 86 LYS A N 1
ATOM 652 C CA . LYS A 1 86 ? -15.475 -1.780 12.819 1.00 80.81 86 LYS A CA 1
ATOM 653 C C . LYS A 1 86 ? -15.607 -0.420 13.491 1.00 80.81 86 LYS A C 1
ATOM 655 O O . LYS A 1 86 ? -16.370 -0.308 14.443 1.00 80.81 86 LYS A O 1
ATOM 660 N N . LEU A 1 87 ? -14.919 0.608 13.000 1.00 81.56 87 LEU A N 1
ATOM 661 C CA . LEU A 1 87 ? -14.934 1.943 13.596 1.00 81.56 87 LEU A CA 1
ATOM 662 C C . LEU A 1 87 ? -16.340 2.555 13.611 1.00 81.56 87 LEU A C 1
ATOM 664 O O . LEU A 1 87 ? -16.753 3.107 14.627 1.00 81.56 87 LEU A O 1
ATOM 668 N N . ASN A 1 88 ? -17.106 2.379 12.537 1.00 82.75 88 ASN A N 1
ATOM 669 C CA . ASN A 1 88 ? -18.501 2.801 12.460 1.00 82.75 88 ASN A CA 1
ATOM 670 C C . ASN A 1 88 ? -19.357 2.135 13.543 1.00 82.75 88 ASN A C 1
ATOM 672 O O . ASN A 1 88 ? -20.173 2.807 14.169 1.00 82.75 88 ASN A O 1
ATOM 676 N N . ARG A 1 89 ? -19.121 0.850 13.839 1.00 77.38 89 ARG A N 1
ATOM 677 C CA . ARG A 1 89 ? -19.775 0.163 14.966 1.00 77.38 89 ARG A CA 1
ATOM 678 C C . ARG A 1 89 ? -19.345 0.714 16.327 1.00 77.38 89 ARG A C 1
ATOM 680 O O . ARG A 1 89 ? -20.180 0.838 17.214 1.00 77.38 89 ARG A O 1
ATOM 687 N N . TRP A 1 90 ? -18.072 1.075 16.500 1.00 80.56 90 TRP A N 1
ATOM 688 C CA . TRP A 1 90 ? -17.579 1.701 17.737 1.00 80.56 90 TRP A CA 1
ATOM 689 C C . TRP A 1 90 ? -18.053 3.151 17.926 1.00 80.56 90 TRP A C 1
ATOM 691 O O . TRP A 1 90 ? -18.053 3.632 19.054 1.00 80.56 90 TRP A O 1
ATOM 701 N N . ASN A 1 91 ? -18.469 3.840 16.860 1.00 77.56 91 ASN A N 1
ATOM 702 C CA . ASN A 1 91 ? -19.010 5.200 16.936 1.00 77.56 91 ASN A CA 1
ATOM 703 C C . ASN A 1 91 ? -20.457 5.260 17.451 1.00 77.56 91 ASN A C 1
ATOM 705 O O . ASN A 1 91 ? -20.926 6.349 17.782 1.00 77.56 91 ASN A O 1
ATOM 709 N N . ASP A 1 92 ? -21.167 4.130 17.536 1.00 84.12 92 ASP A N 1
ATOM 710 C CA . ASP A 1 92 ? -22.499 4.096 18.136 1.00 84.12 92 ASP A CA 1
ATOM 711 C C . ASP A 1 92 ? -22.393 4.204 19.674 1.00 84.12 92 ASP A C 1
ATOM 713 O O . ASP A 1 92 ? -21.853 3.303 20.333 1.00 84.12 92 ASP A O 1
ATOM 717 N N . PRO A 1 93 ? -22.910 5.287 20.288 1.00 79.06 93 PRO A N 1
ATOM 718 C CA . PRO A 1 93 ? -22.830 5.477 21.729 1.00 79.06 93 PRO A CA 1
ATOM 719 C C . PRO A 1 93 ? -23.588 4.406 22.529 1.00 79.06 93 PRO A C 1
ATOM 721 O O . PRO A 1 93 ? -23.256 4.208 23.698 1.00 79.06 93 PRO A O 1
ATOM 724 N N . GLU A 1 94 ? -24.584 3.720 21.956 1.00 81.75 94 GLU A N 1
ATOM 725 C CA . GLU A 1 94 ? -25.257 2.581 22.604 1.00 81.75 94 GLU A CA 1
ATOM 726 C C . GLU A 1 94 ? -24.340 1.352 22.664 1.00 81.75 94 GLU A C 1
ATOM 728 O O . GLU A 1 94 ? -24.224 0.703 23.708 1.00 81.75 94 GLU A O 1
ATOM 733 N N . TYR A 1 95 ? -23.622 1.066 21.572 1.00 79.44 95 TYR A N 1
ATOM 734 C CA . TYR A 1 95 ? -22.685 -0.056 21.490 1.00 79.44 95 TYR A CA 1
ATOM 735 C C . TYR A 1 95 ? -21.537 0.095 22.497 1.00 79.44 95 TYR A C 1
ATOM 737 O O . TYR A 1 95 ? -21.214 -0.846 23.229 1.00 79.44 95 TYR A O 1
ATOM 745 N N . VAL A 1 96 ? -20.971 1.302 22.615 1.00 80.69 96 VAL A N 1
ATOM 746 C CA . VAL A 1 96 ? -19.925 1.603 23.607 1.00 80.69 96 VAL A CA 1
ATOM 747 C C . VAL A 1 96 ? -20.438 1.399 25.033 1.00 80.69 96 VAL A C 1
ATOM 749 O O . VAL A 1 96 ? -19.739 0.804 25.854 1.00 80.69 96 VAL A O 1
ATOM 752 N N . ARG A 1 97 ? -21.670 1.834 25.333 1.00 78.88 97 ARG A N 1
ATOM 753 C CA . ARG A 1 97 ? -22.287 1.653 26.657 1.00 78.88 97 ARG A CA 1
ATOM 754 C C . ARG A 1 97 ? -22.505 0.176 26.997 1.00 78.88 97 ARG A C 1
ATOM 756 O O . ARG A 1 97 ? -22.209 -0.232 28.121 1.00 78.88 97 ARG A O 1
ATOM 763 N N . ALA A 1 98 ? -22.933 -0.640 26.035 1.00 79.88 98 ALA A N 1
ATOM 764 C CA . ALA A 1 98 ? -23.100 -2.080 26.225 1.00 79.88 98 ALA A CA 1
ATOM 765 C C . ALA A 1 98 ? -21.761 -2.799 26.482 1.00 79.88 98 ALA A C 1
ATOM 767 O O . ALA A 1 98 ? -21.639 -3.558 27.446 1.00 79.88 98 ALA A O 1
ATOM 768 N N . VAL A 1 99 ? -20.729 -2.524 25.674 1.00 80.31 99 VAL A N 1
ATOM 769 C CA . VAL A 1 99 ? -19.398 -3.144 25.824 1.00 80.31 99 VAL A CA 1
ATOM 770 C C . VAL A 1 99 ? -18.730 -2.718 27.131 1.00 80.31 99 VAL A C 1
ATOM 772 O O . VAL A 1 99 ? -18.172 -3.559 27.836 1.00 80.31 99 VAL A O 1
ATOM 775 N N . ALA A 1 100 ? -18.826 -1.437 27.490 1.00 83.12 100 ALA A N 1
ATOM 776 C CA . ALA A 1 100 ? -18.326 -0.916 28.756 1.00 83.12 100 ALA A CA 1
ATOM 777 C C . ALA A 1 100 ? -18.983 -1.593 29.966 1.00 83.12 100 ALA A C 1
ATOM 779 O O . ALA A 1 100 ? -18.298 -1.928 30.931 1.00 83.12 100 ALA A O 1
ATOM 780 N N . ARG A 1 101 ? -20.295 -1.843 29.918 1.00 78.88 101 ARG A N 1
ATOM 781 C CA . ARG A 1 101 ? -20.992 -2.517 31.016 1.00 78.88 101 ARG A CA 1
ATOM 782 C C . ARG A 1 101 ? -20.542 -3.966 31.177 1.00 78.88 101 ARG A C 1
ATOM 784 O O . ARG A 1 101 ? -20.283 -4.395 32.294 1.00 78.88 101 ARG A O 1
ATOM 791 N N . VAL A 1 102 ? -20.412 -4.698 30.070 1.00 78.06 102 VAL A N 1
ATOM 792 C CA . VAL A 1 102 ? -20.034 -6.121 30.082 1.00 78.06 102 VAL A CA 1
ATOM 793 C C . VAL A 1 102 ? -18.564 -6.318 30.453 1.00 78.06 102 VAL A C 1
ATOM 795 O O . VAL A 1 102 ? -18.244 -7.225 31.212 1.00 78.06 102 VAL A 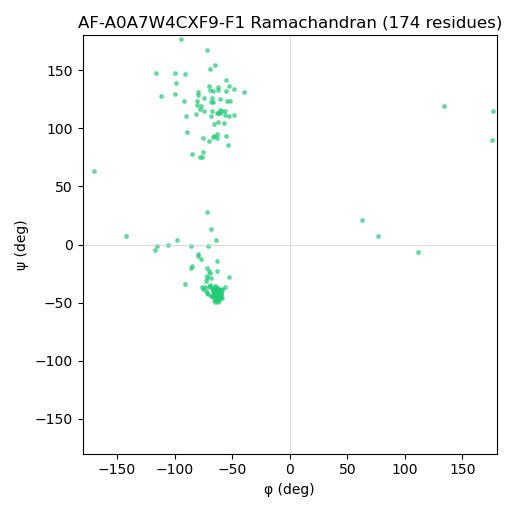O 1
ATOM 798 N N . ARG A 1 103 ? -17.659 -5.487 29.920 1.00 79.25 103 ARG A N 1
ATOM 799 C CA . ARG A 1 103 ? -16.207 -5.663 30.103 1.00 79.25 103 ARG A CA 1
ATOM 800 C C . ARG A 1 103 ? -15.639 -4.928 31.309 1.00 79.25 103 ARG A C 1
ATOM 802 O O . ARG A 1 103 ? -14.663 -5.396 31.879 1.00 79.25 103 ARG A O 1
ATOM 809 N N . LEU A 1 104 ? -16.187 -3.762 31.646 1.00 79.44 104 LEU A N 1
ATOM 810 C CA . LEU A 1 104 ? -15.625 -2.860 32.658 1.00 79.44 104 LEU A CA 1
ATOM 811 C C . LEU A 1 104 ? -16.556 -2.667 33.861 1.00 79.44 104 LEU A C 1
ATOM 813 O O . LEU A 1 104 ? -16.184 -1.975 34.805 1.00 79.44 104 LEU A O 1
ATOM 817 N N . GLY A 1 105 ? -17.771 -3.228 33.835 1.00 73.00 105 GLY A N 1
ATOM 818 C CA . GLY A 1 105 ? -18.762 -3.013 34.890 1.00 73.00 105 GLY A CA 1
ATOM 819 C C . GLY A 1 105 ? -19.208 -1.552 35.015 1.00 73.00 105 GLY A C 1
ATOM 820 O O . GLY A 1 105 ? -19.678 -1.147 36.078 1.00 73.00 105 GLY A O 1
ATOM 821 N N . TRP A 1 106 ? -19.038 -0.735 33.965 1.00 75.25 106 TRP A N 1
ATOM 822 C CA . TRP A 1 106 ? -19.410 0.680 34.008 1.00 75.25 106 TRP A CA 1
ATOM 823 C C . TRP A 1 106 ? -20.933 0.853 34.057 1.00 75.25 106 TRP A C 1
ATOM 825 O O . TRP A 1 106 ? -21.674 0.250 33.279 1.00 75.25 106 TRP A O 1
ATOM 835 N N . VAL A 1 107 ? -21.388 1.714 34.969 1.00 73.50 107 VAL A N 1
ATOM 836 C CA . VAL A 1 107 ? -22.793 2.098 35.154 1.00 73.50 107 VAL A CA 1
ATOM 837 C C . VAL A 1 107 ? -22.968 3.585 34.854 1.00 73.50 107 VAL A C 1
ATOM 839 O O . VAL A 1 107 ? -22.053 4.380 35.076 1.00 73.50 107 VAL A O 1
ATOM 842 N N . MET A 1 108 ? -24.133 3.971 34.331 1.00 74.31 108 MET A N 1
ATOM 843 C CA . MET A 1 108 ? -24.438 5.384 34.091 1.00 74.31 108 MET A CA 1
ATOM 844 C C . MET A 1 108 ? -24.614 6.134 35.425 1.00 74.31 108 MET A C 1
ATOM 846 O O . MET A 1 108 ? -25.058 5.529 36.406 1.00 74.31 108 MET A O 1
ATOM 850 N N . PRO A 1 109 ? -24.310 7.446 35.491 1.00 72.06 109 PRO A N 1
ATOM 851 C CA . PRO A 1 109 ? -24.582 8.251 36.680 1.00 72.06 109 PRO A CA 1
ATOM 852 C C . PRO A 1 109 ? -26.076 8.174 37.042 1.00 72.06 109 PRO A C 1
ATOM 854 O O . PRO A 1 109 ? -26.917 8.661 36.292 1.00 72.06 109 PRO A O 1
ATOM 857 N N . GLY A 1 110 ? -26.403 7.534 38.171 1.00 76.00 110 GLY A N 1
ATOM 858 C CA . GLY A 1 110 ? -27.784 7.306 38.628 1.00 76.00 110 GLY A CA 1
ATOM 859 C C . GLY A 1 110 ? -28.261 5.845 38.606 1.00 76.00 110 GLY A C 1
ATOM 860 O O . GLY A 1 110 ? -29.332 5.566 39.138 1.00 76.00 110 GLY A O 1
ATOM 861 N N . GLU A 1 111 ? -27.483 4.905 38.062 1.00 70.31 111 GLU A N 1
ATOM 862 C CA . GLU A 1 111 ? -27.785 3.467 38.112 1.00 70.31 111 GLU A CA 1
ATOM 863 C C . GLU A 1 111 ? -27.012 2.753 39.237 1.00 70.31 111 GLU A C 1
ATOM 865 O O . GLU A 1 111 ? -25.825 3.002 39.449 1.00 70.31 111 GLU A O 1
ATOM 870 N N . VAL A 1 112 ? -27.671 1.831 39.952 1.00 68.19 112 VAL A N 1
ATOM 871 C CA . VAL A 1 112 ? -27.055 1.032 41.028 1.00 68.19 112 VAL A CA 1
ATOM 872 C C . VAL A 1 112 ? -26.484 -0.260 40.440 1.00 68.19 112 VAL A C 1
ATOM 874 O O . VAL A 1 112 ? -27.227 -1.137 40.000 1.00 68.19 112 VAL A O 1
ATOM 877 N N . GLY A 1 113 ? -25.155 -0.378 40.416 1.00 65.69 113 GLY A N 1
ATOM 878 C CA . GLY A 1 113 ? -24.468 -1.609 40.024 1.00 65.69 113 GLY A CA 1
ATOM 879 C C . GLY A 1 113 ? -24.505 -2.642 41.150 1.00 65.69 113 GLY A C 1
ATOM 880 O O . GLY A 1 113 ? -23.975 -2.394 42.230 1.00 65.69 113 GLY A O 1
ATOM 881 N N . TYR A 1 114 ? -25.114 -3.802 40.907 1.00 65.50 114 TYR A N 1
ATOM 882 C CA . TYR A 1 114 ? -25.095 -4.926 41.844 1.00 65.50 114 TYR A CA 1
ATOM 883 C C . TYR A 1 114 ? -23.915 -5.843 41.524 1.00 65.50 114 TYR A C 1
ATOM 885 O O . TYR A 1 114 ? -23.806 -6.342 40.406 1.00 65.50 114 TYR A O 1
ATOM 893 N N . ARG A 1 115 ? -23.045 -6.081 42.510 1.00 65.00 115 ARG A N 1
ATOM 894 C CA . ARG A 1 115 ? -21.966 -7.073 42.431 1.00 65.00 115 ARG A CA 1
ATOM 895 C C . ARG A 1 115 ? -22.269 -8.206 43.400 1.00 65.00 115 ARG A C 1
ATOM 897 O O . ARG A 1 115 ? -22.540 -7.953 44.572 1.00 65.00 115 ARG A O 1
ATOM 904 N N . VAL A 1 116 ? -22.248 -9.441 42.909 1.00 70.62 116 VAL A N 1
ATOM 905 C CA . VAL A 1 116 ? -22.469 -10.627 43.743 1.00 70.62 116 VAL A CA 1
ATOM 906 C C . VAL A 1 116 ? -21.161 -10.951 44.461 1.00 70.62 116 VAL A C 1
ATOM 908 O O . VAL A 1 116 ? -20.138 -11.178 43.819 1.00 70.62 116 VAL A O 1
ATOM 911 N N . ILE A 1 117 ? -21.187 -10.932 45.793 1.00 70.44 117 ILE A N 1
ATOM 912 C CA . ILE A 1 117 ? -20.055 -11.322 46.641 1.00 70.44 117 ILE A CA 1
ATOM 913 C C . ILE A 1 117 ? -20.303 -12.752 47.127 1.00 70.44 117 ILE A C 1
ATOM 915 O O . ILE A 1 117 ? -21.397 -13.065 47.600 1.00 70.44 117 ILE A O 1
ATOM 919 N N . GLY A 1 118 ? -19.305 -13.616 46.964 1.00 68.75 118 GLY A N 1
ATOM 920 C CA . GLY A 1 118 ? -19.306 -14.995 47.432 1.00 68.75 118 GLY A CA 1
ATOM 921 C C . GLY A 1 118 ? -19.171 -15.111 48.944 1.00 68.75 118 GLY A C 1
ATOM 922 O O . GLY A 1 118 ? -18.867 -14.150 49.651 1.00 68.75 118 GLY A O 1
ATOM 923 N N . ALA A 1 119 ? -19.419 -16.315 49.462 1.00 69.62 119 ALA A N 1
ATOM 924 C CA . ALA A 1 119 ? -19.349 -16.611 50.897 1.00 69.62 119 ALA A CA 1
ATOM 925 C C . ALA A 1 119 ? -17.935 -16.431 51.496 1.00 69.62 119 ALA A C 1
ATOM 927 O O . ALA A 1 119 ? -17.779 -16.363 52.711 1.00 69.62 119 ALA A O 1
ATOM 928 N N . ASP A 1 120 ? -16.922 -16.333 50.640 1.00 72.69 120 ASP A N 1
ATOM 929 C CA . ASP A 1 120 ? -15.518 -16.040 50.924 1.00 72.69 120 ASP A CA 1
ATOM 930 C C . ASP A 1 120 ? -15.202 -14.532 50.988 1.00 72.69 120 ASP A C 1
ATOM 932 O O . ASP A 1 120 ? -14.062 -14.146 51.249 1.00 72.69 120 ASP A O 1
ATOM 936 N N . GLY A 1 121 ? -16.197 -13.666 50.769 1.00 64.81 121 GLY A N 1
ATOM 937 C CA . GLY A 1 121 ? -16.017 -12.216 50.740 1.00 64.81 121 GLY A CA 1
ATOM 938 C C . GLY A 1 121 ? -15.383 -11.700 49.448 1.00 64.81 121 GLY A C 1
ATOM 939 O O . GLY A 1 121 ? -15.089 -10.506 49.365 1.00 64.81 121 GLY A O 1
ATOM 940 N N . GLN A 1 122 ? -15.194 -12.561 48.442 1.00 66.69 122 GLN A N 1
ATOM 941 C CA . GLN A 1 122 ? -14.661 -12.177 47.138 1.00 66.69 122 GLN A CA 1
ATOM 942 C C . GLN A 1 122 ? -15.784 -12.006 46.107 1.00 66.69 122 GLN A C 1
ATOM 944 O O . GLN A 1 122 ? -16.810 -12.682 46.186 1.00 66.69 122 GLN A O 1
ATOM 949 N N . PRO A 1 123 ? -15.650 -11.091 45.131 1.00 62.28 123 PRO A N 1
ATOM 950 C CA . PRO A 1 123 ? -16.606 -10.989 44.035 1.00 62.28 123 PRO A CA 1
ATOM 951 C C . PRO A 1 123 ? -16.663 -12.300 43.234 1.00 62.28 123 PRO A C 1
ATOM 953 O O . PRO A 1 123 ? -15.643 -12.757 42.723 1.00 62.28 123 PRO A O 1
ATOM 956 N N . LEU A 1 124 ? -17.857 -12.878 43.079 1.00 61.84 124 LEU A N 1
ATOM 957 C CA . LEU A 1 124 ? -18.120 -13.971 42.137 1.00 61.84 124 LEU A CA 1
ATOM 958 C C . LEU A 1 124 ? -18.200 -13.373 40.723 1.00 61.84 124 LEU A C 1
ATOM 960 O O . LEU A 1 124 ? -19.288 -13.176 40.185 1.00 61.84 124 LEU A O 1
ATOM 964 N N . ASP A 1 125 ? -17.060 -13.009 40.135 1.00 57.44 125 ASP A N 1
ATOM 965 C CA . ASP A 1 125 ? -17.015 -12.532 38.749 1.00 57.44 125 ASP A CA 1
ATOM 966 C C . ASP A 1 125 ? -17.018 -13.737 37.792 1.00 57.44 125 ASP A C 1
ATOM 968 O O . ASP A 1 125 ? -16.056 -14.495 37.696 1.00 57.44 125 ASP A O 1
ATOM 972 N N . GLY A 1 126 ? -18.108 -13.896 37.033 1.00 55.66 126 GLY A N 1
ATOM 973 C CA . GLY A 1 126 ? -18.276 -14.913 35.982 1.00 55.66 126 GLY A CA 1
ATOM 974 C C . GLY A 1 126 ? -17.388 -14.729 34.742 1.00 55.66 126 GLY A C 1
ATOM 975 O O . GLY A 1 126 ? -17.646 -15.345 33.714 1.00 55.66 126 GLY A O 1
ATOM 976 N N . ALA A 1 127 ? -16.374 -13.873 34.815 1.00 54.31 127 ALA A N 1
ATOM 977 C CA . ALA A 1 127 ? -15.306 -13.724 33.836 1.00 54.31 127 ALA A CA 1
ATOM 978 C C . ALA A 1 127 ? -14.230 -12.815 34.445 1.00 54.31 127 ALA A C 1
ATOM 980 O O . ALA A 1 127 ? -13.984 -11.713 33.953 1.00 54.31 127 ALA A O 1
ATOM 981 N N . SER A 1 128 ? -13.600 -13.242 35.543 1.00 50.00 128 SER A N 1
ATOM 982 C CA . SER A 1 128 ? -12.299 -12.668 35.884 1.00 50.00 128 SER A CA 1
ATOM 983 C C . SER A 1 128 ? -11.389 -12.879 34.679 1.00 50.00 128 SER A C 1
ATOM 985 O O . SER A 1 128 ? -11.111 -14.011 34.287 1.00 50.00 128 SER A O 1
ATOM 987 N N . ILE A 1 129 ? -10.966 -11.780 34.052 1.00 50.94 129 ILE A N 1
ATOM 988 C CA . ILE A 1 129 ? -9.824 -11.810 33.148 1.00 50.94 129 ILE A CA 1
ATOM 989 C C . ILE A 1 129 ? -8.642 -12.111 34.056 1.00 50.94 129 ILE A C 1
ATOM 991 O O . ILE A 1 129 ? -8.070 -11.213 34.672 1.00 50.94 129 ILE A O 1
ATOM 995 N N . GLU A 1 130 ? -8.336 -13.395 34.188 1.00 50.84 130 GLU A N 1
ATOM 996 C CA . GLU A 1 130 ? -7.063 -13.852 34.704 1.00 50.84 130 GLU A CA 1
ATOM 997 C C . GLU A 1 130 ? -6.030 -13.350 33.701 1.00 50.84 130 GLU A C 1
ATOM 999 O O . GLU A 1 130 ? -5.815 -13.927 32.634 1.00 50.84 130 GLU A O 1
ATOM 1004 N N . ALA A 1 131 ? -5.499 -12.155 33.971 1.00 54.19 131 ALA A N 1
ATOM 1005 C CA . ALA A 1 131 ? -4.332 -11.680 33.264 1.00 54.19 131 ALA A CA 1
ATOM 1006 C C . ALA A 1 131 ? -3.286 -12.784 33.448 1.00 54.19 131 ALA A C 1
ATOM 1008 O O . ALA A 1 131 ? -3.042 -13.155 34.600 1.00 54.19 131 ALA A O 1
ATOM 1009 N N . PRO A 1 132 ? -2.731 -13.353 32.362 1.00 55.12 132 PRO A N 1
ATOM 1010 C CA . PRO A 1 132 ? -1.715 -14.380 32.497 1.00 55.12 132 PRO A CA 1
ATOM 1011 C C . PRO A 1 132 ? -0.643 -13.817 33.419 1.00 55.12 132 PRO A C 1
ATOM 1013 O O . PRO A 1 132 ? -0.161 -12.706 33.172 1.00 55.12 132 PRO A O 1
ATOM 1016 N N . ASP A 1 133 ? -0.363 -14.539 34.506 1.00 57.69 133 ASP A N 1
ATOM 1017 C CA . ASP A 1 133 ? 0.682 -14.177 35.454 1.00 57.69 133 ASP A CA 1
ATOM 1018 C C . ASP A 1 133 ? 1.933 -13.880 34.625 1.00 57.69 133 ASP A C 1
ATOM 1020 O O . ASP A 1 133 ? 2.414 -14.774 33.914 1.00 57.69 133 ASP A O 1
ATOM 1024 N N . PRO A 1 134 ? 2.382 -12.612 34.555 1.00 55.09 134 PRO A N 1
ATOM 1025 C CA . PRO A 1 134 ? 3.479 -12.262 33.687 1.00 55.09 134 PRO A CA 1
ATOM 1026 C C . PRO A 1 134 ? 4.694 -12.977 34.252 1.00 55.09 134 PRO A C 1
ATOM 1028 O O . PRO A 1 134 ? 5.244 -12.555 35.265 1.00 55.09 134 PRO A O 1
ATOM 1031 N N . ALA A 1 135 ? 5.090 -14.069 33.602 1.00 59.06 135 ALA A N 1
ATOM 1032 C CA . ALA A 1 135 ? 6.289 -14.811 33.931 1.00 59.06 135 ALA A CA 1
ATOM 1033 C C . ALA A 1 135 ? 7.485 -13.844 33.883 1.00 59.06 135 ALA A C 1
ATOM 1035 O O . ALA A 1 135 ? 8.041 -13.566 32.823 1.00 59.06 135 ALA A O 1
ATOM 1036 N N . GLY A 1 136 ? 7.834 -13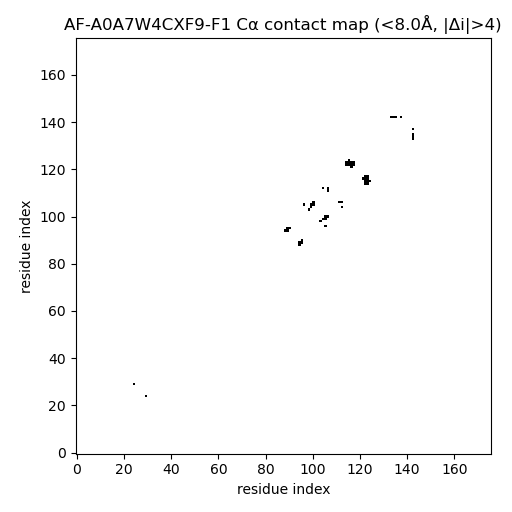.266 35.033 1.00 60.44 136 GLY A N 1
ATOM 1037 C CA . GLY A 1 136 ? 8.951 -12.341 35.177 1.00 60.44 136 GLY A CA 1
ATOM 1038 C C . GLY A 1 136 ? 8.642 -11.078 35.982 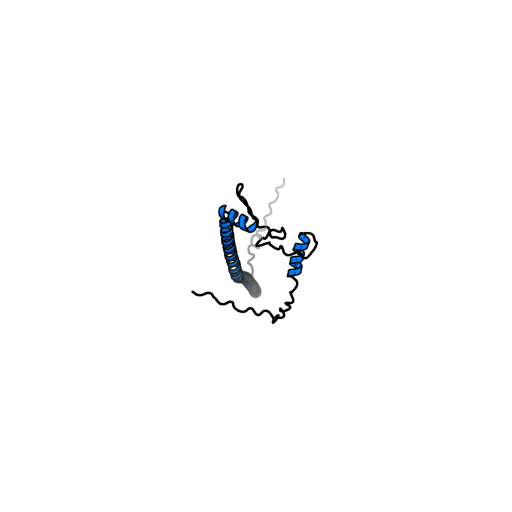1.00 60.44 136 GLY A C 1
ATOM 1039 O O . GLY A 1 136 ? 7.888 -10.195 35.572 1.00 60.44 136 GLY A O 1
ATOM 1040 N N . THR A 1 137 ? 9.371 -10.921 37.085 1.00 64.31 137 THR A N 1
ATOM 1041 C CA . THR A 1 137 ? 9.384 -9.756 37.990 1.00 64.31 137 THR A CA 1
ATOM 1042 C C . THR A 1 137 ? 10.072 -8.504 37.391 1.00 64.31 137 THR A C 1
ATOM 1044 O O . THR A 1 137 ? 10.633 -7.696 38.125 1.00 64.31 137 THR A O 1
ATOM 1047 N N . GLY A 1 138 ? 10.069 -8.325 36.063 1.00 77.00 138 GLY A N 1
ATOM 1048 C CA . GLY A 1 138 ? 10.807 -7.260 35.354 1.00 77.00 138 GLY A CA 1
ATOM 1049 C C . GLY A 1 138 ? 9.999 -5.988 35.069 1.00 77.00 138 GLY A C 1
ATOM 1050 O O . GLY A 1 138 ? 8.794 -5.931 35.330 1.00 77.00 138 GLY A O 1
ATOM 1051 N N . LEU A 1 139 ? 10.635 -4.966 34.491 1.00 90.00 139 LEU A N 1
ATOM 1052 C CA . LEU A 1 139 ? 9.960 -3.769 33.967 1.00 90.00 139 LEU A CA 1
ATOM 1053 C C . LEU A 1 139 ? 9.041 -4.134 32.786 1.00 90.00 139 LEU A C 1
ATOM 1055 O O . LEU A 1 139 ? 9.272 -5.115 32.084 1.00 90.00 139 LEU A O 1
ATOM 1059 N N . TRP A 1 140 ? 7.999 -3.339 32.522 1.00 82.62 140 TRP A N 1
ATOM 1060 C CA . TRP A 1 140 ? 7.000 -3.652 31.481 1.00 82.62 140 TRP A CA 1
ATOM 1061 C C . TRP A 1 140 ? 7.611 -3.860 30.081 1.00 82.62 140 TRP A C 1
ATOM 1063 O O . TRP A 1 140 ? 7.183 -4.743 29.347 1.00 82.62 140 TRP A O 1
ATOM 1073 N N . TRP A 1 141 ? 8.651 -3.098 29.736 1.00 83.88 141 TRP A N 1
ATOM 1074 C CA . TRP A 1 141 ? 9.394 -3.241 28.481 1.00 83.88 141 TRP A CA 1
ATOM 1075 C C . TRP A 1 141 ? 10.159 -4.567 28.389 1.00 83.88 141 TRP A C 1
ATOM 1077 O O . TRP A 1 141 ? 10.154 -5.208 27.342 1.00 83.88 141 TRP A O 1
ATOM 1087 N N . GLU A 1 14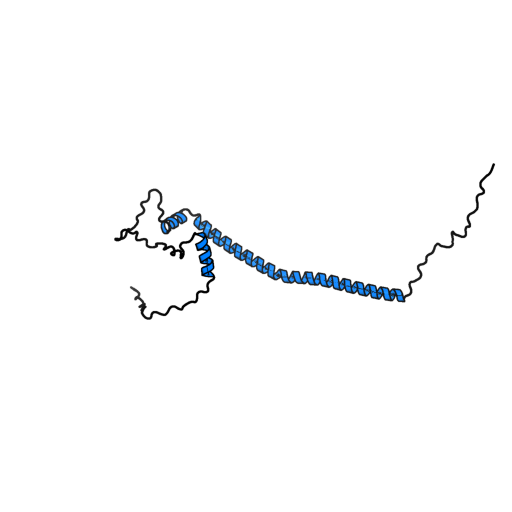2 ? 10.778 -5.009 29.484 1.00 86.69 142 GLU A N 1
ATOM 1088 C CA . GLU A 1 142 ? 11.527 -6.272 29.535 1.00 86.69 142 GLU A CA 1
ATOM 1089 C C . GLU A 1 142 ? 10.593 -7.465 29.317 1.00 86.69 142 GLU A C 1
ATOM 1091 O O . GLU A 1 142 ? 10.939 -8.407 28.611 1.00 86.69 142 GLU A O 1
ATOM 1096 N N . ARG A 1 143 ? 9.367 -7.379 29.843 1.00 83.06 143 ARG A N 1
ATOM 1097 C CA . ARG A 1 143 ? 8.320 -8.387 29.628 1.00 83.06 143 ARG A CA 1
ATOM 1098 C C . ARG A 1 143 ? 7.889 -8.466 28.162 1.00 83.06 143 ARG A C 1
ATOM 1100 O O . ARG A 1 143 ? 7.688 -9.563 27.652 1.00 83.06 143 ARG A O 1
ATOM 1107 N N . MET A 1 144 ? 7.783 -7.326 27.472 1.00 86.69 144 MET A N 1
ATOM 1108 C CA . MET A 1 144 ? 7.450 -7.310 26.042 1.00 86.69 144 MET A CA 1
ATOM 1109 C C . MET A 1 144 ? 8.556 -7.921 25.176 1.00 86.69 144 MET A C 1
ATOM 1111 O O . MET A 1 144 ? 8.252 -8.625 24.222 1.00 86.69 144 MET A O 1
ATOM 1115 N N . TRP A 1 145 ? 9.834 -7.703 25.498 1.00 86.25 145 TRP A N 1
ATOM 1116 C CA . TRP A 1 145 ? 10.912 -8.404 24.784 1.00 86.25 145 TRP A CA 1
ATOM 1117 C C . TRP A 1 145 ? 11.005 -9.876 25.144 1.00 86.25 145 TRP A C 1
ATOM 1119 O O . TRP A 1 145 ? 11.343 -10.689 24.286 1.00 86.25 145 TRP A O 1
ATOM 1129 N N . GLY A 1 146 ? 10.659 -10.228 26.382 1.00 84.56 146 GLY A N 1
ATOM 1130 C CA . GLY A 1 146 ? 10.564 -11.613 26.824 1.00 84.56 146 GLY A CA 1
ATOM 1131 C C . GLY A 1 146 ? 9.564 -12.426 26.001 1.00 84.56 146 GLY A C 1
ATOM 1132 O O . GLY A 1 146 ? 9.866 -13.566 25.664 1.00 84.56 146 GLY A O 1
ATOM 1133 N N . SER A 1 147 ? 8.420 -11.852 25.606 1.00 80.31 147 SER A N 1
ATOM 1134 C CA . SER A 1 147 ? 7.435 -12.570 24.781 1.00 80.31 147 SER A CA 1
ATOM 1135 C C . SER A 1 147 ? 7.928 -12.834 23.358 1.00 80.31 147 SER A C 1
ATOM 1137 O O . SER A 1 147 ? 7.673 -13.910 22.824 1.00 80.31 147 SER A O 1
ATOM 1139 N N . VAL A 1 148 ? 8.686 -11.906 22.765 1.00 87.44 148 VAL A N 1
ATOM 1140 C CA . VAL A 1 148 ? 9.330 -12.111 21.456 1.00 87.44 148 VAL A CA 1
ATOM 1141 C C . VAL A 1 148 ? 10.389 -13.213 21.547 1.00 87.44 148 VAL A C 1
ATOM 1143 O O . VAL A 1 148 ? 10.415 -14.105 20.706 1.00 87.44 148 VAL A O 1
ATOM 1146 N N . ALA A 1 149 ? 11.217 -13.197 22.595 1.00 83.25 149 ALA A N 1
ATOM 1147 C CA . ALA A 1 14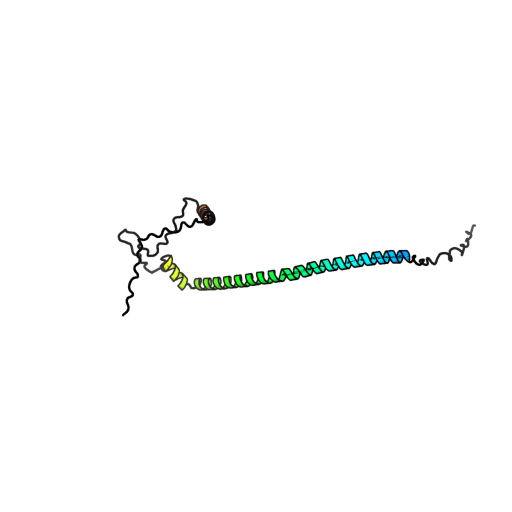9 ? 12.241 -14.217 22.825 1.00 83.25 149 ALA A CA 1
ATOM 1148 C C . ALA A 1 149 ? 11.659 -15.600 23.173 1.00 83.25 149 ALA A C 1
ATOM 1150 O O . ALA A 1 149 ? 12.282 -16.622 22.896 1.00 83.25 149 ALA A O 1
ATOM 1151 N N . LEU A 1 150 ? 10.478 -15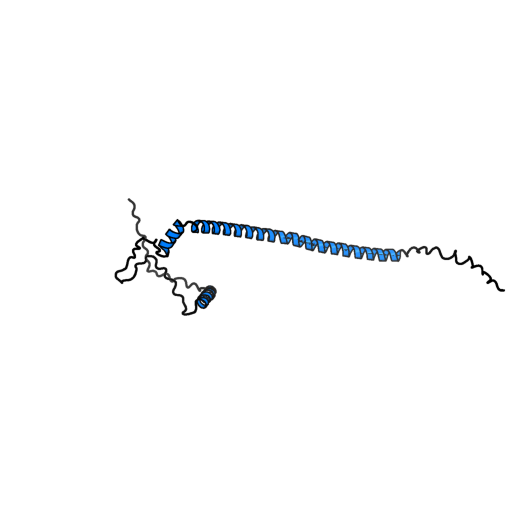.646 23.795 1.00 80.12 150 LEU A N 1
ATOM 1152 C CA . LEU A 1 150 ? 9.755 -16.887 24.064 1.00 80.12 150 LEU A CA 1
ATOM 1153 C C . LEU A 1 150 ? 9.089 -17.436 22.795 1.00 80.12 150 LEU A C 1
ATOM 1155 O O . LEU A 1 150 ? 9.097 -18.640 22.584 1.00 80.12 150 LEU A O 1
ATOM 1159 N N . ALA A 1 151 ? 8.547 -16.567 21.938 1.00 81.62 151 ALA A N 1
ATOM 1160 C CA . ALA A 1 151 ? 7.919 -16.963 20.677 1.00 81.62 151 ALA A CA 1
ATOM 1161 C C . ALA A 1 151 ? 8.921 -17.493 19.634 1.00 81.62 151 ALA A C 1
ATOM 1163 O O . ALA A 1 151 ? 8.535 -18.261 18.758 1.00 81.62 151 ALA A O 1
ATOM 1164 N N . ASP A 1 152 ? 10.192 -17.093 19.732 1.00 80.38 152 ASP A N 1
ATOM 1165 C CA . ASP A 1 152 ? 11.285 -17.589 18.883 1.00 80.38 152 ASP A CA 1
ATOM 1166 C C . ASP A 1 152 ? 11.819 -18.963 19.337 1.00 80.38 152 ASP A C 1
ATOM 1168 O O . ASP A 1 152 ? 12.594 -19.605 18.629 1.00 80.38 152 ASP A O 1
ATOM 1172 N N . GLN A 1 153 ? 11.400 -19.450 20.513 1.00 76.25 153 GLN A N 1
ATOM 1173 C CA . GLN A 1 153 ? 11.751 -20.795 20.957 1.00 76.25 153 GLN A CA 1
ATOM 1174 C C . GLN A 1 153 ? 10.832 -21.815 20.275 1.00 76.25 153 GLN A C 1
ATOM 1176 O O . GLN A 1 153 ? 9.610 -21.729 20.422 1.00 76.25 153 GLN A O 1
ATOM 1181 N N . PRO A 1 154 ? 11.381 -22.809 19.552 1.00 62.53 154 PRO A N 1
ATOM 1182 C CA . PRO A 1 154 ? 10.575 -23.903 19.044 1.00 62.53 154 PRO A CA 1
ATOM 1183 C C . PRO A 1 154 ? 10.013 -24.662 20.244 1.00 62.53 154 PRO A C 1
ATOM 1185 O O . PRO A 1 154 ? 10.756 -25.264 21.019 1.00 62.53 154 PRO A O 1
ATOM 1188 N N . VAL A 1 155 ? 8.695 -24.604 20.415 1.00 58.56 155 VAL A N 1
ATOM 1189 C CA . VAL A 1 155 ? 7.992 -25.449 21.374 1.00 58.56 155 VAL A CA 1
ATOM 1190 C C . VAL A 1 155 ? 8.224 -26.887 20.915 1.00 58.56 155 VAL A C 1
ATOM 1192 O O . VAL A 1 155 ? 7.664 -27.318 19.907 1.00 58.56 155 VAL A O 1
ATOM 1195 N N . GLU A 1 156 ? 9.083 -27.631 21.615 1.00 56.25 156 GLU A N 1
ATOM 1196 C CA . GLU A 1 156 ? 9.031 -29.087 21.562 1.00 56.25 156 GLU A CA 1
ATOM 1197 C C . GLU A 1 156 ? 7.674 -29.477 22.143 1.00 56.25 156 GLU A C 1
ATOM 1199 O O . GLU A 1 156 ? 7.480 -29.530 23.358 1.00 56.25 156 GLU A O 1
ATOM 1204 N N . GLU A 1 157 ? 6.709 -29.659 21.243 1.00 51.66 157 GLU A N 1
ATOM 1205 C CA . GLU A 1 157 ? 5.407 -30.261 21.482 1.00 51.66 157 GLU A CA 1
ATOM 1206 C C . GLU A 1 157 ? 5.636 -31.636 22.125 1.00 51.66 157 GLU A C 1
ATOM 1208 O O . GLU A 1 157 ? 5.715 -32.673 21.465 1.00 51.66 157 GLU A O 1
ATOM 1213 N N . SER A 1 158 ? 5.786 -31.649 23.447 1.00 51.03 158 SER A N 1
ATOM 1214 C CA . SER A 1 158 ? 5.580 -32.840 24.248 1.00 51.03 158 SER A CA 1
ATOM 1215 C C . SER A 1 158 ? 4.098 -33.151 24.129 1.00 51.03 158 SER A C 1
ATOM 1217 O O . SER A 1 158 ? 3.271 -32.565 24.827 1.00 51.03 158 SER A O 1
ATOM 1219 N N . ALA A 1 159 ? 3.785 -34.018 23.164 1.00 46.06 159 ALA A N 1
ATOM 1220 C CA . ALA A 1 159 ? 2.462 -34.561 22.925 1.00 46.06 159 ALA A CA 1
ATOM 1221 C C . ALA A 1 159 ? 1.783 -34.864 24.271 1.00 46.06 159 ALA A C 1
ATOM 1223 O O . ALA A 1 159 ? 2.415 -35.485 25.135 1.00 46.06 159 ALA A O 1
ATOM 1224 N N . PRO A 1 160 ? 0.525 -34.439 24.483 1.00 51.88 160 PRO A N 1
ATOM 1225 C CA . PRO A 1 160 ? -0.157 -34.714 25.730 1.00 51.88 160 PRO A CA 1
ATOM 1226 C C . PRO A 1 160 ? -0.234 -36.230 25.879 1.00 51.88 160 PRO A C 1
ATOM 1228 O O . PRO A 1 160 ? -0.858 -36.915 25.066 1.00 51.88 160 PRO A O 1
ATOM 1231 N N . ALA A 1 161 ? 0.434 -36.758 26.907 1.00 49.69 161 ALA A N 1
ATOM 1232 C CA . ALA A 1 161 ? 0.183 -38.105 27.375 1.00 49.69 161 ALA A CA 1
ATOM 1233 C C . ALA A 1 161 ? -1.326 -38.193 27.616 1.00 49.69 161 ALA A C 1
ATOM 1235 O O . ALA A 1 161 ? -1.870 -37.491 28.469 1.00 49.69 161 ALA A O 1
ATOM 1236 N N . ALA A 1 162 ? -1.996 -38.974 26.772 1.00 50.00 162 ALA A N 1
ATOM 1237 C CA . ALA A 1 162 ? -3.404 -39.271 26.901 1.00 50.00 162 ALA A CA 1
ATOM 1238 C C . ALA A 1 162 ? -3.604 -39.890 28.284 1.00 50.00 162 ALA A C 1
ATOM 1240 O O . ALA A 1 162 ? -3.202 -41.027 28.521 1.00 50.00 162 ALA A O 1
ATOM 1241 N N . ASP A 1 163 ? -4.160 -39.104 29.197 1.00 51.09 163 ASP A N 1
ATOM 1242 C CA . ASP A 1 163 ? -4.652 -39.581 30.476 1.00 51.09 163 ASP A CA 1
ATOM 1243 C C . ASP A 1 163 ? -5.880 -40.462 30.183 1.00 51.09 163 ASP A C 1
ATOM 1245 O O . ASP A 1 163 ? -6.887 -39.943 29.684 1.00 51.09 163 ASP A O 1
ATOM 1249 N N . PRO A 1 164 ? -5.809 -41.792 30.388 1.00 58.44 164 PRO A N 1
ATOM 1250 C CA . PRO A 1 164 ? -6.893 -42.700 30.029 1.00 58.44 164 PRO A CA 1
ATOM 1251 C C . PRO A 1 164 ? -8.128 -42.557 30.934 1.00 58.44 164 PRO A C 1
ATOM 1253 O O . PRO A 1 164 ? -9.118 -43.241 30.688 1.00 58.44 164 PRO A O 1
ATOM 1256 N N . ASP A 1 165 ? -8.104 -41.676 31.944 1.00 50.25 165 ASP A N 1
ATOM 1257 C CA . ASP A 1 165 ? -9.162 -41.582 32.958 1.00 50.25 165 ASP A CA 1
ATOM 1258 C C . ASP A 1 165 ? -10.214 -40.481 32.704 1.00 50.25 165 ASP A C 1
ATOM 1260 O O . ASP A 1 165 ? -11.156 -40.310 33.478 1.00 50.25 165 ASP A O 1
ATOM 1264 N N . ARG A 1 166 ? -10.145 -39.751 31.577 1.00 46.38 166 ARG A N 1
ATOM 1265 C CA . ARG A 1 166 ? -11.276 -38.911 31.131 1.00 46.38 166 ARG A CA 1
ATOM 1266 C C . ARG A 1 166 ? -12.287 -39.730 30.335 1.00 46.38 166 ARG A C 1
ATOM 1268 O O . ARG A 1 166 ? -12.397 -39.604 29.116 1.00 46.38 166 ARG A O 1
ATOM 1275 N N . THR A 1 167 ? -13.112 -40.508 31.028 1.00 44.62 167 THR A N 1
ATOM 1276 C CA . THR A 1 167 ? -14.397 -40.942 30.470 1.00 44.62 167 THR A CA 1
ATOM 1277 C C . THR A 1 167 ? -15.341 -39.739 30.388 1.00 44.62 167 THR A C 1
ATOM 1279 O O . THR A 1 167 ? -16.093 -39.453 31.318 1.00 44.62 167 THR A O 1
ATOM 1282 N N . VAL A 1 168 ? -15.310 -39.014 29.268 1.00 49.97 168 VAL A N 1
ATOM 1283 C CA . VAL A 1 168 ? -16.410 -38.125 28.872 1.00 49.97 168 VAL A CA 1
ATOM 1284 C C . VAL A 1 168 ? -17.525 -39.026 28.344 1.00 49.97 168 VAL A C 1
ATOM 1286 O O . VAL A 1 168 ? -17.531 -39.411 27.178 1.00 49.97 168 VAL A O 1
ATOM 1289 N N . ALA A 1 169 ? -18.442 -39.429 29.222 1.00 43.97 169 ALA A N 1
ATOM 1290 C CA . ALA A 1 169 ? -19.697 -40.026 28.786 1.00 43.97 169 ALA A CA 1
ATOM 1291 C C . ALA A 1 169 ? -20.530 -38.946 28.060 1.00 43.97 169 ALA A C 1
ATOM 1293 O O . ALA A 1 169 ? -20.657 -37.838 28.592 1.00 43.97 169 ALA A O 1
ATOM 1294 N N . PRO A 1 170 ? -21.097 -39.215 26.869 1.00 54.16 170 PRO A N 1
ATOM 1295 C CA . PRO A 1 170 ? -22.032 -38.290 26.240 1.00 54.16 170 PRO A CA 1
ATOM 1296 C C . PRO A 1 170 ? -23.311 -38.213 27.087 1.00 54.16 170 PRO A C 1
ATOM 1298 O O . PRO A 1 170 ? -23.952 -39.228 27.361 1.00 54.16 170 PRO A O 1
ATOM 1301 N N . SER A 1 171 ? -23.663 -37.006 27.532 1.00 47.59 171 SER A N 1
ATOM 1302 C CA . SER A 1 171 ? -24.939 -36.726 28.199 1.00 47.59 171 SER A CA 1
ATOM 1303 C C . SER A 1 171 ? -26.100 -37.008 27.234 1.00 47.59 171 SER A C 1
ATOM 1305 O O . SER A 1 171 ? -26.032 -36.541 26.096 1.00 47.59 171 SER A O 1
ATOM 1307 N N . PRO A 1 172 ? -27.165 -37.724 27.644 1.00 57.91 172 PRO A N 1
ATOM 1308 C CA . PRO A 1 172 ? -28.351 -37.879 26.818 1.00 57.91 172 PRO A CA 1
ATOM 1309 C C . PRO A 1 172 ? -29.123 -36.555 26.719 1.00 57.91 172 PRO A C 1
ATOM 1311 O O . PRO A 1 172 ? -29.299 -35.820 27.692 1.00 57.91 172 PRO A O 1
ATOM 1314 N N . GLU A 1 173 ? -29.531 -36.285 25.490 1.00 53.66 173 GLU A N 1
ATOM 1315 C CA . GLU A 1 173 ? -30.378 -35.216 24.970 1.00 53.66 173 GLU A CA 1
ATOM 1316 C C . GLU A 1 173 ? -31.802 -35.291 25.569 1.00 53.66 173 GLU A C 1
ATOM 1318 O O . GLU A 1 173 ? -32.358 -36.389 25.652 1.00 53.66 173 GLU A O 1
ATOM 1323 N N . PRO A 1 174 ? -32.421 -34.179 26.015 1.00 53.31 174 PRO A N 1
ATOM 1324 C CA . PRO A 1 174 ? -33.834 -34.176 26.380 1.00 53.31 174 PRO A CA 1
ATOM 1325 C C . PRO A 1 174 ? -34.699 -33.841 25.152 1.00 53.31 174 PRO A C 1
ATOM 1327 O O . PRO A 1 174 ? -34.905 -32.669 24.840 1.00 53.31 174 PRO A O 1
ATOM 1330 N N . GLU A 1 175 ? -35.227 -34.860 24.469 1.00 45.91 175 GLU A N 1
ATOM 1331 C CA . GLU A 1 175 ? -36.362 -34.700 23.546 1.00 45.91 175 GLU A CA 1
ATOM 1332 C C . GLU A 1 175 ? -37.701 -34.915 24.272 1.00 45.91 175 GLU A C 1
ATOM 1334 O O . GLU A 1 175 ? -37.797 -35.670 25.243 1.00 45.91 175 GLU A O 1
ATOM 1339 N N . SER A 1 176 ? -38.711 -34.175 23.804 1.00 48.66 176 SER A N 1
ATOM 1340 C CA . SER A 1 176 ? -40.098 -34.121 24.296 1.00 48.66 176 SER A CA 1
ATOM 1341 C C . SER A 1 176 ? -40.983 -35.136 23.587 1.00 48.66 176 SER A C 1
ATOM 1343 O O . SER A 1 176 ? -40.791 -35.294 22.362 1.00 48.66 176 SER A O 1
#

Radius of gyration: 48.8 Å; Cα contacts (8 Å, |Δi|>4): 28; chains: 1; bounding box: 103×108×115 Å

Sequence (176 aa):
MQRPRVEPLPDTEAKAALDPKPGPLPRAQRALSATWRLAILLVVVAGVGLVLAHSLRVYFAQSQEIAAVRADIALKQEQIADLEDKLNRWNDPEYVRAVARVRLGWVMPGEVGYRVIGADGQPLDGASIEAPDPAGTGLWWERMWGSVALADQPVEESAPAADPDRTVAPSPEPES

Mean predicted aligned error: 21.95 Å

Secondary structure (DSSP, 8-state):
--PPPPPPP-TTSTTSSS--------HHHHHHHHHHHHHHHHHHHHHHHHHHHHHHHHHHHHHHHHHHHHHHHHHHHHHHHHHHHHHHHHT-HHHHHHHHHHHH----TT-----PBPTTSSB--TT-------SSSS-HHHHHHHHHHHHTS----------TT---PPPPP---